Protein AF-X1CDG3-F1 (afdb_monomer)

Radius of gyration: 17.83 Å; Cα contacts (8 Å, |Δi|>4): 96; chains: 1; bounding box: 44×40×47 Å

Foldseek 3Di:
DDDDDDDPVVVVVVLLVVLLVLLLLQLVLQVVVVVCVVVVHDSVVVLVVQCVPPVRHSPSNDHDLADDDDRNLVSLVVVCVVCVVVVHRPPSSVVSNVSRVVSNVVVVVVVCVVVPVDCPPPDDDDDDDD

Sequence (130 aa):
TPFVITNPVTAELIKYACNTFLATKITFINEIANLCDKVGADVHQIAKAMGLDGRISPKFLHPGPGYGGS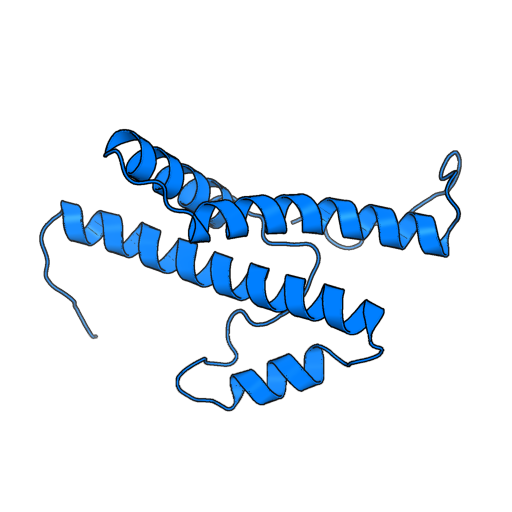CFPKDTEALYHFASTCGYDFKLLKGVISANKRQRELMIDKIKHHLGSNLKGKTIGILGLG

InterPro domains:
  IPR008927 6-phosphogluconate dehydrogenase-like, C-terminal domain superfamily [SSF48179] (9-106)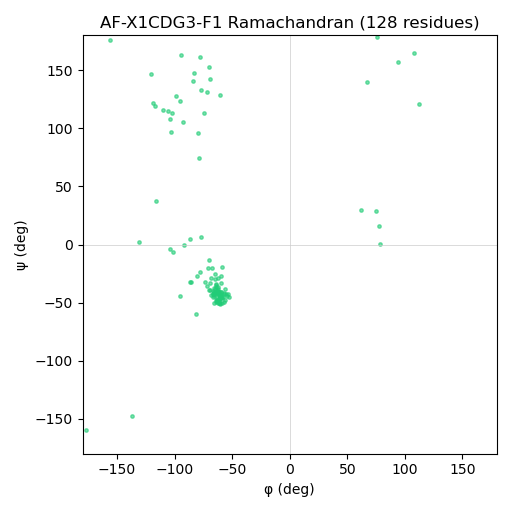
  IPR014026 UDP-glucose/GDP-mannose dehydrogenase, dimerisation [PF00984] (10-101)

Secondary structure (DSSP, 8-state):
-------HHHHHHHHHHHHHHHHHHHHHHHHHHHHHHHHT--HHHHHHHHHTSTTT-STT---SS---TTHHHHHHHHHHHHHHHTT---HHHHHHHHHHHHHHHHHHHHHHHHH-S--TT---------

Solvent-accessible surface area (backbone atoms only — not comparable to full-atom values): 7669 Å² total; per-residue (Å²): 131,94,80,87,89,78,55,71,71,57,55,54,48,51,55,40,52,53,46,39,51,50,48,40,38,33,36,51,37,29,54,48,35,58,50,16,74,74,74,77,52,60,48,66,60,50,33,51,59,52,25,70,38,82,90,67,40,54,72,58,44,67,60,66,62,50,87,63,76,76,59,45,59,50,40,44,51,49,49,51,50,52,36,45,77,73,75,38,84,56,60,69,62,52,49,37,55,53,50,34,57,47,34,47,52,50,52,53,51,53,50,30,70,77,70,40,85,72,60,82,94,63,88,81,88,79,92,80,86,130

Structure (mmCIF, N/CA/C/O backbone):
data_AF-X1CDG3-F1
#
_entry.id   AF-X1CDG3-F1
#
loop_
_atom_site.group_PDB
_atom_site.id
_atom_site.type_symbol
_atom_site.label_atom_id
_atom_site.label_alt_id
_atom_site.label_comp_id
_atom_site.label_asym_id
_atom_site.label_entity_id
_atom_site.label_seq_id
_atom_site.pdbx_PDB_ins_code
_atom_site.Cartn_x
_atom_site.Cartn_y
_atom_site.Cartn_z
_atom_site.occupancy
_atom_site.B_iso_or_equiv
_atom_site.auth_seq_id
_atom_site.auth_comp_id
_atom_site.auth_asym_id
_atom_site.auth_atom_id
_atom_site.pdbx_PDB_model_num
ATOM 1 N N . THR A 1 1 ? 25.515 -15.111 -3.831 1.00 61.00 1 THR A N 1
ATOM 2 C CA . THR A 1 1 ? 24.541 -13.998 -3.830 1.00 61.00 1 THR A CA 1
ATOM 3 C C . THR A 1 1 ? 23.873 -13.956 -5.189 1.00 61.00 1 THR A C 1
ATOM 5 O O . THR A 1 1 ? 24.592 -14.015 -6.179 1.00 61.00 1 THR A O 1
ATOM 8 N N . PRO A 1 2 ? 22.536 -13.961 -5.284 1.00 88.50 2 PRO A N 1
ATOM 9 C CA . PRO A 1 2 ? 21.886 -13.889 -6.587 1.00 88.50 2 PRO A CA 1
ATOM 10 C C . PRO A 1 2 ? 22.052 -12.475 -7.162 1.00 88.50 2 PRO A C 1
ATOM 12 O O . PRO A 1 2 ? 21.807 -11.495 -6.461 1.00 88.50 2 PRO A O 1
ATOM 15 N N . PHE A 1 3 ? 22.474 -12.378 -8.422 1.00 91.94 3 PHE A N 1
ATOM 16 C CA . PHE A 1 3 ? 22.557 -11.125 -9.175 1.00 91.94 3 PHE A CA 1
ATOM 17 C C . PHE A 1 3 ? 21.672 -11.220 -10.417 1.00 91.94 3 PHE A C 1
ATOM 19 O O . PHE A 1 3 ? 21.542 -12.291 -11.007 1.00 91.94 3 PHE A O 1
ATOM 26 N N . VAL A 1 4 ? 21.090 -10.092 -10.820 1.00 95.00 4 VAL A N 1
ATOM 27 C CA . VAL A 1 4 ? 20.348 -9.946 -12.077 1.00 95.00 4 VAL A CA 1
ATOM 28 C C . VAL A 1 4 ? 21.065 -8.886 -12.905 1.00 95.00 4 VAL A C 1
ATOM 30 O O . VAL A 1 4 ? 21.241 -7.763 -12.438 1.00 95.00 4 VAL A O 1
ATOM 33 N N . ILE A 1 5 ? 21.500 -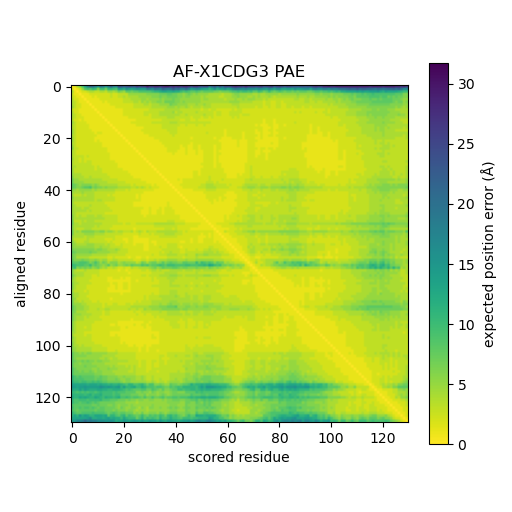9.244 -14.113 1.00 96.50 5 ILE A N 1
ATOM 34 C CA . ILE A 1 5 ? 22.186 -8.336 -15.043 1.00 96.50 5 ILE A CA 1
ATOM 35 C C . ILE A 1 5 ? 21.160 -7.836 -16.060 1.00 96.50 5 ILE A C 1
ATOM 37 O O . ILE A 1 5 ? 20.449 -8.635 -16.665 1.00 96.50 5 ILE A O 1
ATOM 41 N N . THR A 1 6 ? 21.065 -6.519 -16.233 1.00 97.50 6 THR A N 1
ATOM 42 C CA . THR A 1 6 ? 20.126 -5.882 -17.163 1.00 97.50 6 THR A CA 1
ATOM 43 C C . THR A 1 6 ? 20.619 -4.492 -17.583 1.00 97.50 6 THR A C 1
ATOM 45 O O . THR A 1 6 ? 21.653 -4.028 -17.102 1.00 97.50 6 THR A O 1
ATOM 48 N N . ASN A 1 7 ? 19.902 -3.826 -18.490 1.00 98.00 7 ASN A N 1
ATOM 49 C CA . ASN A 1 7 ? 20.212 -2.462 -18.926 1.00 98.00 7 ASN A CA 1
ATOM 50 C C . ASN A 1 7 ? 19.758 -1.400 -17.891 1.00 98.00 7 ASN A C 1
ATOM 52 O O . ASN A 1 7 ? 18.891 -1.692 -17.062 1.00 98.00 7 ASN A O 1
ATOM 56 N N . PRO A 1 8 ? 20.294 -0.161 -17.940 1.00 97.81 8 PRO A N 1
ATOM 57 C CA . PRO A 1 8 ? 19.974 0.884 -16.959 1.00 97.81 8 PRO A CA 1
ATOM 58 C C . PRO A 1 8 ? 18.475 1.173 -16.814 1.00 97.81 8 PRO A C 1
ATOM 60 O O . PRO A 1 8 ? 17.964 1.207 -15.699 1.00 97.81 8 PRO A O 1
ATOM 63 N N . VAL A 1 9 ? 17.750 1.277 -17.932 1.00 96.62 9 VAL A N 1
ATOM 64 C CA . VAL A 1 9 ? 16.306 1.575 -17.937 1.00 96.62 9 VAL A CA 1
ATOM 65 C C . VAL A 1 9 ? 15.515 0.493 -17.196 1.00 96.62 9 VAL A C 1
ATOM 67 O O . VAL A 1 9 ? 14.629 0.777 -16.393 1.00 96.62 9 VAL A O 1
ATOM 70 N N . THR A 1 10 ? 15.862 -0.771 -17.428 1.00 97.69 10 THR A N 1
ATOM 71 C CA . THR A 1 10 ? 15.208 -1.903 -16.765 1.00 97.69 10 THR A CA 1
ATOM 72 C C . THR A 1 10 ? 15.564 -1.946 -15.282 1.00 97.69 10 THR A C 1
ATOM 74 O O . THR A 1 10 ? 14.695 -2.219 -14.457 1.00 97.69 10 THR A O 1
ATOM 77 N N . ALA A 1 11 ? 16.815 -1.647 -14.922 1.00 97.62 11 ALA A N 1
ATOM 78 C CA . ALA A 1 11 ? 17.244 -1.590 -13.527 1.00 97.62 11 ALA A CA 1
ATOM 79 C C . ALA A 1 11 ? 16.475 -0.518 -12.731 1.00 97.62 11 ALA A C 1
ATOM 81 O O . ALA A 1 11 ? 16.022 -0.787 -11.615 1.00 97.62 11 ALA A O 1
ATOM 82 N N . GLU A 1 12 ? 16.264 0.662 -13.318 1.00 95.62 12 GLU A N 1
ATOM 83 C CA . GLU A 1 12 ? 15.461 1.732 -12.716 1.00 95.62 12 GLU A CA 1
ATOM 84 C C . GLU A 1 12 ? 14.001 1.302 -12.528 1.00 95.62 12 GLU A C 1
ATOM 86 O O . GLU A 1 12 ? 13.453 1.419 -11.428 1.00 95.62 12 GLU A O 1
ATOM 91 N N . LEU A 1 13 ? 13.377 0.723 -13.559 1.00 96.75 13 LEU A N 1
ATOM 92 C CA . LEU A 1 13 ? 11.993 0.253 -13.469 1.00 96.75 13 LEU A CA 1
ATOM 93 C C . LEU A 1 13 ? 11.809 -0.885 -12.459 1.00 96.75 13 LEU A C 1
ATOM 95 O O . LEU A 1 13 ? 10.787 -0.908 -11.775 1.00 96.75 13 LEU A O 1
ATOM 99 N N . ILE A 1 14 ? 12.787 -1.783 -12.294 1.00 97.50 14 ILE A N 1
ATOM 100 C CA . ILE A 1 14 ? 12.745 -2.832 -11.259 1.00 97.50 14 ILE A CA 1
ATOM 101 C C . ILE A 1 14 ? 12.577 -2.213 -9.865 1.00 97.50 14 ILE A C 1
ATOM 103 O O . ILE A 1 14 ? 11.780 -2.709 -9.064 1.00 97.50 14 ILE A O 1
ATOM 107 N N . LYS A 1 15 ? 13.273 -1.107 -9.564 1.00 95.62 15 LYS A N 1
ATOM 108 C CA . LYS A 1 15 ? 13.152 -0.428 -8.264 1.00 95.62 15 LYS A CA 1
ATOM 109 C C . LYS A 1 15 ? 11.730 0.080 -8.025 1.00 95.62 15 LYS A C 1
ATOM 111 O O . LYS A 1 15 ? 11.161 -0.184 -6.959 1.00 95.62 15 LYS A O 1
ATOM 116 N N . TYR A 1 16 ? 11.155 0.770 -9.009 1.00 97.00 16 TYR A N 1
ATOM 117 C CA . TYR A 1 16 ? 9.789 1.286 -8.921 1.00 97.00 16 TYR A CA 1
ATOM 118 C C . TYR A 1 16 ? 8.757 0.154 -8.860 1.00 97.00 16 TYR A C 1
ATOM 120 O O . TYR A 1 16 ? 7.868 0.184 -8.009 1.00 97.00 16 TYR A O 1
ATOM 128 N N . ALA A 1 17 ? 8.898 -0.884 -9.686 1.00 97.44 17 ALA A N 1
ATOM 129 C CA . ALA A 1 17 ? 8.001 -2.037 -9.701 1.00 97.44 17 ALA A CA 1
ATOM 130 C C . ALA A 1 17 ? 7.965 -2.753 -8.341 1.00 97.44 17 ALA A C 1
ATOM 132 O O . ALA A 1 17 ? 6.889 -3.014 -7.806 1.00 97.44 17 ALA A O 1
ATOM 133 N N . CYS A 1 18 ? 9.127 -2.992 -7.725 1.00 97.25 18 CYS A N 1
ATOM 134 C CA . CYS A 1 18 ? 9.204 -3.601 -6.397 1.00 97.25 18 CYS A CA 1
ATOM 135 C C . CYS A 1 18 ? 8.498 -2.751 -5.330 1.00 97.25 18 CYS A C 1
ATOM 137 O O . CYS A 1 18 ? 7.647 -3.257 -4.598 1.00 97.25 18 CYS A O 1
ATOM 139 N N . ASN A 1 19 ? 8.812 -1.454 -5.242 1.00 97.12 19 ASN A N 1
ATOM 140 C CA . ASN A 1 19 ? 8.237 -0.584 -4.214 1.00 97.12 19 ASN A CA 1
ATOM 141 C C . ASN A 1 19 ? 6.725 -0.375 -4.402 1.00 97.12 19 ASN A C 1
ATOM 143 O O . ASN A 1 19 ? 5.971 -0.419 -3.428 1.00 97.12 19 ASN A O 1
ATOM 147 N N . THR A 1 20 ? 6.266 -0.208 -5.642 1.00 97.50 20 THR A N 1
ATOM 148 C CA . THR A 1 20 ? 4.834 -0.056 -5.943 1.00 97.50 20 THR A CA 1
ATOM 149 C C . THR A 1 20 ? 4.047 -1.345 -5.717 1.00 97.50 20 THR A C 1
ATOM 151 O O . THR A 1 20 ? 2.914 -1.286 -5.236 1.00 97.50 20 THR A O 1
ATOM 154 N N . PHE A 1 21 ? 4.643 -2.518 -5.947 1.00 98.06 21 PHE A N 1
ATOM 155 C CA . PHE A 1 21 ? 4.017 -3.793 -5.595 1.00 98.06 21 PHE A CA 1
ATOM 156 C C . PHE A 1 21 ? 3.860 -3.958 -4.076 1.00 98.06 21 PHE A C 1
ATOM 158 O O . PHE A 1 21 ? 2.792 -4.347 -3.603 1.00 98.06 21 PHE A O 1
ATOM 165 N N . LEU A 1 22 ? 4.877 -3.598 -3.287 1.00 97.81 22 LEU A N 1
ATOM 166 C CA . LEU A 1 22 ? 4.779 -3.627 -1.822 1.00 97.81 22 LEU A CA 1
ATOM 167 C C . LEU A 1 22 ? 3.715 -2.652 -1.294 1.00 97.81 22 LEU A C 1
ATOM 169 O O . LEU A 1 22 ? 2.924 -3.025 -0.426 1.00 97.81 22 LEU A O 1
ATOM 173 N N . ALA A 1 23 ? 3.646 -1.441 -1.856 1.00 97.94 23 ALA A N 1
ATOM 174 C CA . ALA A 1 23 ? 2.580 -0.483 -1.562 1.00 97.94 23 ALA A CA 1
ATOM 175 C C . ALA A 1 23 ? 1.195 -1.053 -1.915 1.00 97.94 23 ALA A C 1
ATOM 177 O O . ALA A 1 23 ? 0.258 -0.934 -1.128 1.00 97.94 23 ALA A O 1
ATOM 178 N N . THR A 1 24 ? 1.086 -1.755 -3.048 1.00 98.25 24 THR A N 1
ATOM 179 C CA . THR A 1 24 ? -0.146 -2.439 -3.468 1.00 98.25 24 THR A CA 1
ATOM 180 C C . THR A 1 24 ? -0.576 -3.495 -2.452 1.00 98.25 24 THR A C 1
ATOM 182 O O . THR A 1 24 ? -1.750 -3.528 -2.096 1.00 98.25 24 THR A O 1
ATOM 185 N N . LYS A 1 25 ? 0.347 -4.317 -1.927 1.00 97.94 25 LYS A N 1
ATOM 186 C CA . LYS A 1 25 ? 0.024 -5.316 -0.889 1.00 97.94 25 LYS A CA 1
ATOM 187 C C . LYS A 1 25 ? -0.532 -4.676 0.386 1.00 97.94 25 LYS A C 1
ATOM 189 O O . LYS A 1 25 ? -1.544 -5.147 0.903 1.00 97.94 25 LYS A O 1
ATOM 194 N N . ILE A 1 26 ? 0.094 -3.593 0.859 1.00 98.06 26 ILE A N 1
ATOM 195 C CA . ILE A 1 26 ? -0.369 -2.858 2.049 1.00 98.06 26 ILE A CA 1
ATOM 196 C C . ILE A 1 26 ? -1.761 -2.269 1.802 1.00 98.06 26 ILE A C 1
ATOM 198 O O . ILE A 1 26 ? -2.664 -2.436 2.620 1.00 98.06 26 ILE A O 1
ATOM 202 N N . THR A 1 27 ? -1.957 -1.594 0.670 1.00 98.25 27 THR A N 1
ATOM 203 C CA . THR A 1 27 ? -3.258 -1.005 0.340 1.00 98.25 27 THR A CA 1
ATOM 204 C C . THR A 1 27 ? -4.336 -2.070 0.188 1.00 98.25 27 THR A C 1
ATOM 206 O O . THR A 1 27 ? -5.438 -1.889 0.694 1.00 98.25 27 THR A O 1
ATOM 209 N N . PHE A 1 28 ? -4.016 -3.202 -0.439 1.00 98.38 28 PHE A N 1
ATOM 210 C CA . PHE A 1 28 ? -4.953 -4.306 -0.594 1.00 98.38 28 PHE A CA 1
ATOM 211 C C . PHE A 1 28 ? -5.438 -4.824 0.762 1.00 98.38 28 PHE A C 1
ATOM 213 O O . PHE A 1 28 ? -6.643 -4.923 0.982 1.00 98.38 28 PHE A O 1
ATOM 220 N N . ILE A 1 29 ? -4.526 -5.111 1.700 1.00 98.50 29 ILE A N 1
ATOM 221 C CA . ILE A 1 29 ? -4.947 -5.629 3.008 1.00 98.50 29 ILE A CA 1
ATOM 222 C C . ILE A 1 29 ? -5.705 -4.580 3.837 1.00 98.50 29 ILE A C 1
ATOM 224 O O . ILE A 1 29 ? -6.588 -4.945 4.609 1.00 98.50 29 ILE A O 1
ATOM 228 N N . ASN A 1 30 ? -5.429 -3.286 3.644 1.00 98.25 30 ASN A N 1
ATOM 229 C CA . ASN A 1 30 ? -6.205 -2.203 4.257 1.00 98.25 30 ASN A CA 1
ATOM 230 C C . ASN A 1 30 ? -7.646 -2.151 3.734 1.00 98.25 30 ASN A C 1
ATOM 232 O O . ASN A 1 30 ? -8.573 -2.021 4.529 1.00 98.25 30 ASN A O 1
ATOM 236 N N . GLU A 1 31 ? -7.850 -2.311 2.427 1.00 98.31 31 GLU A N 1
ATOM 237 C CA . GLU A 1 31 ? -9.194 -2.379 1.839 1.00 98.31 31 GLU A CA 1
ATOM 238 C C . GLU A 1 31 ? -9.967 -3.603 2.349 1.00 98.31 31 GLU A C 1
ATOM 240 O O . GLU A 1 31 ? -11.142 -3.495 2.705 1.00 98.31 31 GLU A O 1
ATOM 245 N N . ILE A 1 32 ? -9.296 -4.753 2.487 1.00 98.44 32 ILE A N 1
ATOM 246 C CA . ILE A 1 32 ? -9.886 -5.934 3.132 1.00 98.44 32 ILE A CA 1
ATOM 247 C C . ILE A 1 32 ? -10.230 -5.647 4.599 1.00 98.44 32 ILE A C 1
ATOM 249 O O . ILE A 1 32 ? -11.303 -6.048 5.044 1.00 98.44 32 ILE A O 1
ATOM 253 N N . ALA A 1 33 ? -9.386 -4.926 5.346 1.00 98.06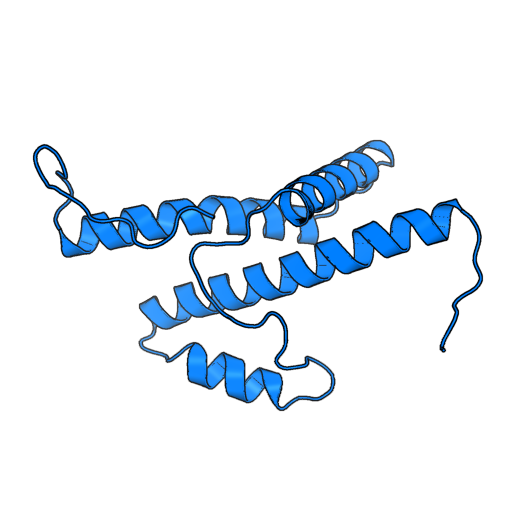 33 ALA A N 1
ATOM 254 C CA . ALA A 1 33 ? -9.683 -4.524 6.724 1.00 98.06 33 ALA A CA 1
ATOM 255 C C . ALA A 1 33 ? -10.942 -3.652 6.807 1.00 98.06 33 ALA A C 1
ATOM 257 O O . ALA A 1 33 ? -11.814 -3.889 7.640 1.00 98.06 33 ALA A O 1
ATOM 258 N N . ASN A 1 34 ? -11.072 -2.685 5.898 1.00 96.94 34 ASN A N 1
ATOM 259 C CA . ASN A 1 34 ? -12.246 -1.821 5.823 1.00 96.94 34 ASN A CA 1
ATOM 260 C C . ASN A 1 34 ? -13.518 -2.624 5.523 1.00 96.94 34 ASN A C 1
ATOM 262 O O . ASN A 1 34 ? -14.573 -2.334 6.086 1.00 96.94 34 ASN A O 1
ATOM 266 N N . LEU A 1 35 ? -13.431 -3.641 4.659 1.00 97.56 35 LEU A N 1
ATOM 267 C CA . LEU A 1 35 ? -14.541 -4.557 4.398 1.00 97.56 35 LEU A CA 1
ATOM 268 C C . LEU A 1 35 ? -14.866 -5.409 5.632 1.00 97.56 35 LEU A C 1
ATOM 270 O O . LEU A 1 35 ? -16.039 -5.558 5.972 1.00 97.56 35 LEU A O 1
ATOM 274 N N . CYS A 1 36 ? -13.845 -5.921 6.323 1.00 97.81 36 CYS A N 1
ATOM 275 C CA . CYS A 1 36 ? -13.994 -6.700 7.552 1.00 97.81 36 CYS A CA 1
ATOM 276 C C . CYS A 1 36 ? -14.791 -5.939 8.618 1.00 97.81 36 CYS A C 1
ATOM 278 O O . CYS A 1 36 ? -15.725 -6.508 9.183 1.00 97.81 36 CYS A O 1
ATOM 280 N N . ASP A 1 37 ? -14.517 -4.642 8.795 1.00 94.44 37 ASP A N 1
ATOM 281 C CA . ASP A 1 37 ? -15.268 -3.768 9.710 1.00 94.44 37 ASP A CA 1
ATOM 282 C C . ASP A 1 37 ? -16.768 -3.678 9.368 1.00 94.44 37 ASP A C 1
ATOM 284 O O . ASP A 1 37 ? -17.590 -3.406 10.241 1.00 94.44 37 ASP A O 1
ATOM 288 N N . LYS A 1 38 ? -17.148 -3.871 8.097 1.00 95.19 38 LYS A N 1
ATOM 289 C CA . LYS A 1 38 ? -18.549 -3.813 7.647 1.00 95.19 38 LYS A CA 1
ATOM 290 C C . LYS A 1 38 ? -19.278 -5.140 7.780 1.0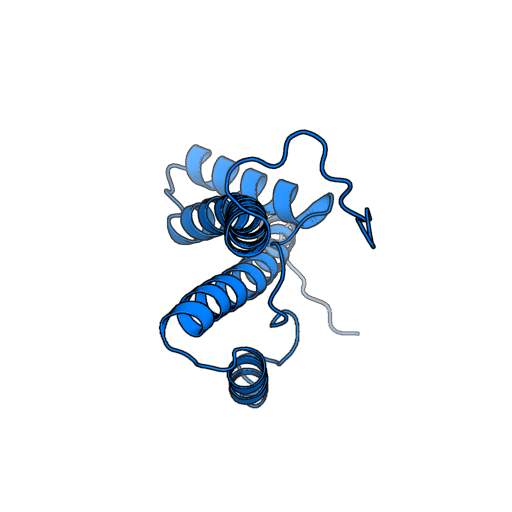0 95.19 38 LYS A C 1
ATOM 292 O O . LYS A 1 38 ? -20.486 -5.137 7.995 1.00 95.19 38 LYS A O 1
ATOM 297 N N . VAL A 1 39 ? -18.564 -6.252 7.618 1.00 97.75 39 VAL A N 1
ATOM 298 C CA . VAL A 1 39 ? -19.161 -7.597 7.579 1.00 97.75 39 VAL A CA 1
ATOM 299 C C . VAL A 1 39 ? -18.946 -8.395 8.867 1.00 97.75 39 VAL A C 1
ATOM 301 O O . VAL A 1 39 ? -19.462 -9.501 8.981 1.00 97.75 39 VAL A O 1
ATOM 304 N N . GLY A 1 40 ? -18.195 -7.855 9.832 1.00 96.19 40 GLY A N 1
ATOM 305 C CA . GLY A 1 40 ? -17.885 -8.530 11.095 1.00 96.19 40 GLY A CA 1
ATOM 306 C C . GLY A 1 40 ? -16.834 -9.636 10.960 1.00 96.19 40 GLY A C 1
ATOM 307 O O . GLY A 1 40 ? -16.871 -10.606 11.713 1.00 96.19 40 GLY A O 1
ATOM 308 N N . ALA A 1 41 ? -15.919 -9.518 9.993 1.00 98.25 41 ALA A N 1
ATOM 309 C CA . ALA A 1 41 ? -14.820 -10.466 9.802 1.00 98.25 41 ALA A CA 1
ATOM 310 C C . ALA A 1 41 ? -13.531 -10.006 10.510 1.00 98.25 41 ALA A C 1
ATOM 312 O O . ALA A 1 41 ? -13.379 -8.836 10.854 1.00 98.25 41 ALA A O 1
ATOM 313 N N . ASP A 1 42 ? -12.581 -10.927 10.701 1.00 97.88 42 ASP A N 1
ATOM 314 C CA . ASP A 1 42 ? -11.267 -10.646 11.291 1.00 97.88 42 ASP A CA 1
ATOM 315 C C . ASP A 1 42 ? -10.180 -10.604 10.204 1.00 97.88 42 ASP A C 1
ATOM 317 O O . ASP A 1 42 ? -9.761 -11.631 9.657 1.00 97.88 42 ASP A O 1
ATOM 321 N N . VAL A 1 43 ? -9.685 -9.399 9.910 1.00 98.12 43 VAL A N 1
ATOM 322 C CA . VAL A 1 43 ? -8.634 -9.188 8.907 1.00 98.12 43 VAL A CA 1
ATOM 323 C C . VAL A 1 43 ? -7.323 -9.892 9.263 1.00 98.12 43 VAL A C 1
ATOM 325 O O . VAL A 1 43 ? -6.590 -10.289 8.358 1.00 98.12 43 VAL A O 1
ATOM 328 N N . HIS A 1 44 ? -7.011 -10.104 10.544 1.00 98.06 44 HIS A N 1
ATOM 329 C CA . HIS A 1 44 ? -5.782 -10.791 10.944 1.00 98.06 44 HIS A CA 1
ATOM 330 C C . HIS A 1 44 ? -5.847 -12.285 10.625 1.00 98.06 44 HIS A C 1
ATOM 332 O O . HIS A 1 44 ? -4.845 -12.866 10.197 1.00 98.06 44 HIS A O 1
ATOM 338 N N . GLN A 1 45 ? -7.025 -12.902 10.753 1.00 98.31 45 GLN A N 1
ATOM 339 C CA . GLN A 1 45 ? -7.242 -14.282 10.310 1.00 98.31 45 GLN A CA 1
ATOM 340 C C . GLN A 1 45 ? -7.137 -14.399 8.788 1.00 98.31 45 GLN A C 1
ATOM 342 O O . GLN A 1 45 ? -6.467 -15.309 8.297 1.00 98.31 45 GLN A O 1
ATOM 347 N N . ILE A 1 46 ? -7.713 -13.447 8.045 1.00 98.31 46 ILE A N 1
ATOM 348 C CA . ILE A 1 46 ? -7.615 -13.410 6.578 1.00 98.31 46 ILE A CA 1
ATOM 349 C C . ILE A 1 46 ? -6.162 -13.209 6.132 1.00 98.31 46 ILE A C 1
ATOM 351 O O . ILE A 1 46 ? -5.663 -13.982 5.317 1.00 98.31 46 ILE A O 1
ATOM 355 N N . ALA A 1 47 ? -5.452 -12.228 6.696 1.00 98.19 47 ALA A N 1
ATOM 356 C CA . ALA A 1 47 ? -4.045 -11.965 6.397 1.00 98.19 47 ALA A CA 1
ATOM 357 C C . ALA A 1 47 ? -3.168 -13.194 6.671 1.00 98.19 47 ALA A C 1
ATOM 359 O O . ALA A 1 47 ? -2.316 -13.544 5.852 1.00 98.19 47 ALA A O 1
ATOM 360 N N . LYS A 1 48 ? -3.408 -13.883 7.797 1.00 98.00 48 LYS A N 1
ATOM 361 C CA . LYS A 1 48 ? -2.728 -15.137 8.139 1.00 98.00 48 LYS A CA 1
ATOM 362 C C . LYS A 1 48 ? -3.019 -16.220 7.102 1.00 98.00 48 LYS A C 1
ATOM 364 O O . LYS A 1 48 ? -2.073 -16.815 6.600 1.00 98.00 48 LYS A O 1
ATOM 369 N N . ALA A 1 49 ? -4.287 -16.450 6.758 1.00 98.12 49 ALA A N 1
ATOM 370 C CA . ALA A 1 49 ? -4.686 -17.461 5.778 1.00 98.12 49 ALA A CA 1
ATOM 371 C C . ALA A 1 49 ? -4.088 -17.187 4.388 1.00 98.12 49 ALA A C 1
ATOM 373 O O . ALA A 1 49 ? -3.493 -18.080 3.791 1.00 98.12 49 ALA A O 1
ATOM 374 N N . MET A 1 50 ? -4.158 -15.940 3.911 1.00 97.94 50 MET A N 1
ATOM 375 C CA . MET A 1 50 ? -3.515 -15.516 2.662 1.00 97.94 50 MET A CA 1
ATOM 376 C C . MET A 1 50 ? -1.997 -15.715 2.703 1.00 97.94 50 MET A C 1
ATOM 378 O O . MET A 1 50 ? -1.397 -16.147 1.724 1.00 97.94 50 MET A O 1
ATOM 382 N N . GLY A 1 51 ? -1.366 -15.409 3.838 1.00 97.25 51 GLY A N 1
ATOM 383 C CA . GLY A 1 51 ? 0.076 -15.532 4.019 1.00 97.25 51 GLY A CA 1
ATOM 384 C C . GLY A 1 51 ? 0.597 -16.972 4.021 1.00 97.25 51 GLY A C 1
ATOM 385 O O . GLY A 1 51 ? 1.785 -17.166 3.774 1.00 97.25 51 GLY A O 1
ATOM 386 N N . LEU A 1 52 ? -0.258 -17.972 4.269 1.00 97.69 52 LEU A N 1
ATOM 387 C CA . LEU A 1 52 ? 0.110 -19.390 4.150 1.00 97.69 52 LEU A CA 1
ATOM 388 C C . LEU A 1 52 ? 0.297 -19.821 2.688 1.00 97.69 52 LEU A C 1
ATOM 390 O O . LEU A 1 52 ? 0.983 -20.809 2.428 1.00 97.69 52 LEU A O 1
ATOM 394 N N . ASP A 1 53 ? -0.264 -19.076 1.732 1.00 97.62 53 ASP A N 1
ATOM 395 C CA . ASP A 1 53 ? 0.004 -19.290 0.314 1.00 97.62 53 ASP A CA 1
ATOM 396 C C . ASP A 1 53 ? 1.407 -18.769 -0.039 1.00 97.62 53 ASP A C 1
ATOM 398 O O . ASP A 1 53 ? 1.685 -17.562 -0.025 1.00 97.62 53 ASP A O 1
ATOM 402 N N . GLY A 1 54 ? 2.303 -19.694 -0.397 1.00 95.94 54 GLY A N 1
ATOM 403 C CA . GLY A 1 54 ? 3.689 -19.390 -0.763 1.00 95.94 54 GLY A CA 1
ATOM 404 C C . GLY A 1 54 ? 3.839 -18.439 -1.957 1.00 95.94 54 GLY A C 1
ATOM 405 O O . GLY A 1 54 ? 4.883 -17.802 -2.092 1.00 95.94 54 GLY A O 1
ATOM 406 N N . ARG A 1 55 ? 2.801 -18.283 -2.790 1.00 96.56 55 ARG A N 1
ATOM 407 C CA . ARG A 1 55 ? 2.778 -17.328 -3.912 1.00 96.56 55 ARG A CA 1
ATOM 408 C C . ARG A 1 55 ? 2.508 -15.895 -3.452 1.00 96.56 55 ARG A C 1
ATOM 410 O O . ARG A 1 55 ? 2.879 -14.955 -4.149 1.00 96.56 55 ARG A O 1
ATOM 417 N N . ILE A 1 56 ? 1.865 -15.718 -2.294 1.00 96.25 56 ILE A N 1
ATOM 418 C CA . ILE A 1 56 ? 1.503 -14.405 -1.744 1.00 96.25 56 ILE A CA 1
ATOM 419 C C . ILE A 1 56 ? 2.568 -13.920 -0.758 1.00 96.25 56 ILE A C 1
ATOM 421 O O . ILE A 1 56 ? 2.985 -12.760 -0.839 1.00 96.25 56 ILE A O 1
ATOM 425 N N . SER A 1 57 ? 3.041 -14.800 0.134 1.00 94.69 57 SER A N 1
ATOM 426 C CA . SER A 1 57 ? 3.904 -14.484 1.285 1.00 94.69 57 SER A CA 1
ATOM 427 C C . SER A 1 57 ? 3.216 -13.633 2.371 1.00 94.69 57 SER A C 1
ATOM 429 O O . SER A 1 57 ? 2.552 -12.640 2.051 1.00 94.69 57 SER A O 1
ATOM 431 N N . PRO A 1 58 ? 3.450 -13.921 3.670 1.00 95.19 58 PRO A N 1
ATOM 432 C CA . PRO A 1 58 ? 2.855 -13.164 4.778 1.00 95.19 58 PRO A CA 1
ATOM 433 C C . PRO A 1 58 ? 3.429 -11.744 4.928 1.00 95.19 58 PRO A C 1
ATOM 435 O O . PRO A 1 58 ? 2.880 -10.909 5.643 1.00 95.19 58 PRO A O 1
ATOM 438 N N . LYS A 1 59 ? 4.554 -11.436 4.270 1.00 96.69 59 LYS A N 1
ATOM 439 C CA . LYS A 1 59 ?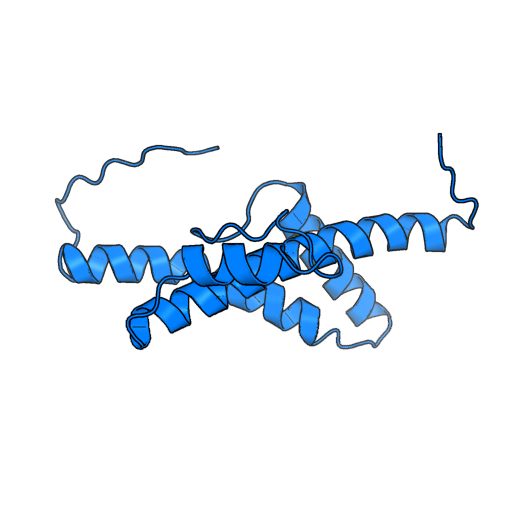 5.200 -10.120 4.369 1.00 96.69 59 LYS A CA 1
ATOM 440 C C . LYS A 1 59 ? 4.344 -9.046 3.695 1.00 96.69 59 LYS A C 1
ATOM 442 O O . LYS A 1 59 ? 3.814 -9.285 2.614 1.00 96.69 59 LYS A O 1
ATOM 447 N N . PHE A 1 60 ? 4.291 -7.846 4.277 1.00 96.62 60 PHE A N 1
ATOM 448 C CA . PHE A 1 60 ? 3.508 -6.709 3.760 1.00 96.62 60 PHE A CA 1
ATOM 449 C C . PHE A 1 60 ? 1.984 -6.963 3.700 1.00 96.62 60 PHE A C 1
ATOM 451 O O . PHE A 1 6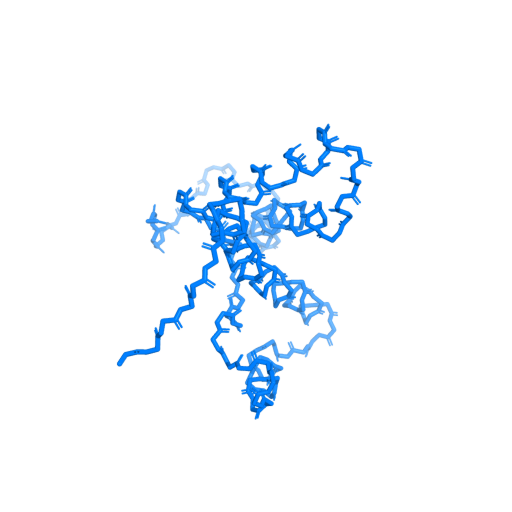0 ? 1.300 -6.381 2.867 1.00 96.62 60 PHE A O 1
ATOM 458 N N . LEU A 1 61 ? 1.455 -7.808 4.596 1.00 97.31 61 LEU A N 1
ATOM 459 C CA . LEU A 1 61 ? 0.015 -8.054 4.788 1.00 97.31 61 LEU A CA 1
ATOM 460 C C . LEU A 1 61 ? -0.465 -7.628 6.189 1.00 97.31 61 LEU A C 1
ATOM 462 O O . LEU A 1 61 ? -1.297 -8.291 6.799 1.00 97.31 61 LEU A O 1
ATOM 466 N N . HIS A 1 62 ? 0.073 -6.530 6.721 1.00 95.38 62 HIS A N 1
ATOM 467 C CA . HIS A 1 62 ? -0.354 -5.982 8.011 1.00 95.38 62 HIS A CA 1
ATOM 468 C C . HIS A 1 62 ? -1.261 -4.769 7.772 1.00 95.38 62 HIS A C 1
ATOM 470 O O . HIS A 1 62 ? -0.770 -3.768 7.240 1.00 95.38 62 HIS A O 1
ATOM 476 N N . PRO A 1 63 ? -2.559 -4.842 8.115 1.00 95.25 63 PRO A N 1
ATOM 477 C CA . PRO A 1 63 ? -3.462 -3.709 7.967 1.00 95.25 63 PRO A CA 1
ATOM 478 C C . PRO A 1 63 ? -3.141 -2.603 8.983 1.00 95.25 63 PRO A C 1
ATOM 480 O O . PRO A 1 63 ? -2.613 -2.867 10.064 1.00 95.25 63 PRO A O 1
ATOM 483 N N . GLY A 1 64 ? -3.467 -1.358 8.641 1.00 93.75 64 GLY A N 1
ATOM 484 C CA . GLY A 1 64 ? -3.169 -0.181 9.451 1.00 93.75 64 GLY A CA 1
ATOM 485 C C . GLY A 1 64 ? -3.712 1.131 8.859 1.00 93.75 64 GLY A C 1
ATOM 486 O O . GLY A 1 64 ? -4.622 1.115 8.026 1.00 93.75 64 GLY A O 1
ATOM 487 N N . PRO A 1 65 ? -3.159 2.290 9.266 1.00 92.94 65 PRO A N 1
ATOM 488 C CA . PRO A 1 65 ? -3.644 3.616 8.861 1.00 92.94 65 PRO A CA 1
ATOM 489 C C . PRO A 1 65 ? -3.238 4.031 7.431 1.00 92.94 65 PRO A C 1
ATOM 491 O O . PRO A 1 65 ? -3.477 5.168 7.027 1.00 92.94 65 PRO A O 1
ATOM 494 N N . GLY A 1 66 ? -2.624 3.126 6.665 1.00 93.94 66 GLY A N 1
ATOM 495 C CA . GLY A 1 66 ? -2.012 3.400 5.365 1.00 93.94 66 GLY A CA 1
ATOM 496 C C . GLY A 1 66 ? -0.483 3.376 5.423 1.00 93.94 66 GLY A C 1
ATOM 497 O O . GLY A 1 66 ? 0.116 3.396 6.497 1.00 93.94 66 GLY A O 1
ATOM 498 N N . TYR A 1 67 ? 0.159 3.309 4.258 1.00 95.31 67 TYR A N 1
ATOM 499 C CA . TYR A 1 67 ? 1.609 3.429 4.141 1.00 95.31 67 TYR A CA 1
ATOM 500 C C . TYR A 1 67 ? 2.055 4.899 4.103 1.00 95.31 67 TYR A C 1
ATOM 502 O O . TYR A 1 67 ? 1.371 5.770 3.552 1.00 95.31 67 TYR A O 1
ATOM 510 N N . GLY A 1 68 ? 3.242 5.157 4.655 1.00 91.38 68 GLY A N 1
ATOM 511 C CA . GLY A 1 68 ? 3.903 6.462 4.694 1.00 91.38 68 GLY A CA 1
ATOM 512 C C . GLY A 1 68 ? 5.400 6.361 4.385 1.00 91.38 68 GLY A C 1
ATOM 513 O O . GLY A 1 68 ? 5.824 5.504 3.607 1.00 91.38 68 GLY A O 1
ATOM 514 N N . GLY A 1 69 ? 6.197 7.239 4.998 1.00 89.88 69 GLY A N 1
ATOM 515 C CA . GLY A 1 69 ? 7.640 7.332 4.767 1.00 89.88 69 GLY A CA 1
ATOM 516 C C . GLY A 1 69 ? 8.008 8.015 3.445 1.00 89.88 69 GLY A C 1
ATOM 517 O O . GLY A 1 69 ? 7.150 8.425 2.667 1.00 89.88 69 GLY A O 1
ATOM 518 N N . SER A 1 70 ? 9.308 8.151 3.185 1.00 85.75 70 SER A N 1
ATOM 519 C CA . SER A 1 70 ? 9.819 8.847 1.994 1.00 85.75 70 SER A CA 1
ATOM 520 C C . SER A 1 70 ? 9.795 7.992 0.725 1.00 85.75 70 SER A C 1
ATOM 522 O O . SER A 1 70 ? 9.705 8.533 -0.372 1.00 85.75 70 SER A O 1
ATOM 524 N N . CYS A 1 71 ? 9.876 6.665 0.855 1.00 90.44 71 CYS A N 1
ATOM 525 C CA . CYS A 1 71 ? 10.047 5.768 -0.287 1.00 90.44 71 CYS A CA 1
ATOM 526 C C . CYS A 1 71 ? 8.732 5.469 -1.016 1.00 90.44 71 CYS A C 1
ATOM 528 O O . CYS A 1 71 ? 8.618 5.775 -2.196 1.00 90.44 71 CYS A O 1
ATOM 530 N N . PHE A 1 72 ? 7.729 4.883 -0.348 1.00 94.50 72 PHE A N 1
ATOM 531 C CA . PHE A 1 72 ? 6.528 4.414 -1.052 1.00 94.50 72 PHE A CA 1
ATOM 532 C C . PHE A 1 72 ? 5.700 5.539 -1.674 1.00 94.50 72 PHE A C 1
ATOM 534 O O . PHE A 1 72 ? 5.447 5.437 -2.870 1.00 94.50 72 PHE A O 1
ATOM 541 N N . PRO A 1 73 ? 5.328 6.623 -0.960 1.00 94.50 73 PRO A N 1
ATOM 542 C CA . PRO A 1 73 ? 4.564 7.710 -1.569 1.00 94.50 73 PRO A CA 1
ATOM 543 C C . PRO A 1 73 ? 5.285 8.326 -2.771 1.00 94.50 73 PRO A C 1
ATOM 545 O O . PRO A 1 73 ? 4.673 8.494 -3.823 1.00 94.50 73 PRO A O 1
ATOM 548 N N . LYS A 1 74 ? 6.594 8.589 -2.641 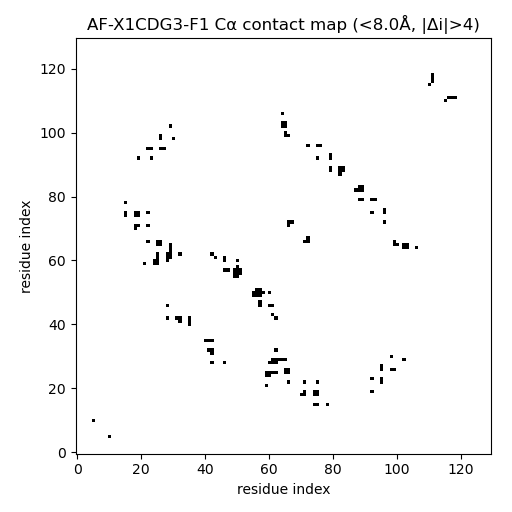1.00 95.31 74 LYS A N 1
ATOM 549 C CA . LYS A 1 74 ? 7.408 9.159 -3.719 1.00 95.31 74 LYS A CA 1
ATOM 550 C C . LYS A 1 74 ? 7.456 8.235 -4.931 1.00 95.31 74 LYS A C 1
ATOM 552 O O . LYS A 1 74 ? 7.188 8.682 -6.038 1.00 95.31 74 LYS A O 1
ATOM 557 N N . ASP A 1 75 ? 7.768 6.959 -4.726 1.00 96.62 75 ASP A N 1
ATOM 558 C CA . ASP A 1 75 ? 7.978 6.024 -5.830 1.00 96.62 75 ASP A CA 1
ATOM 559 C C . ASP A 1 75 ? 6.657 5.628 -6.511 1.00 96.62 75 ASP A C 1
ATOM 561 O O . ASP A 1 75 ? 6.640 5.439 -7.727 1.00 96.62 75 ASP A O 1
ATOM 565 N N . THR A 1 76 ? 5.536 5.552 -5.775 1.00 97.19 76 THR A N 1
ATOM 566 C CA . THR A 1 76 ? 4.212 5.317 -6.383 1.00 97.19 76 THR A CA 1
ATOM 567 C C . THR A 1 76 ? 3.764 6.490 -7.246 1.00 97.19 76 THR A C 1
ATOM 569 O O . THR A 1 76 ? 3.314 6.274 -8.368 1.00 97.19 76 THR A O 1
ATOM 572 N N . GLU A 1 77 ? 3.919 7.725 -6.757 1.00 96.69 77 GLU A N 1
ATOM 573 C CA . GLU A 1 77 ? 3.539 8.917 -7.524 1.00 96.69 77 GLU A CA 1
ATOM 574 C C . GLU A 1 77 ? 4.478 9.092 -8.728 1.00 96.69 77 GLU A C 1
ATOM 576 O O . GLU A 1 77 ? 4.011 9.293 -9.847 1.00 96.69 77 GLU A O 1
ATOM 581 N N . ALA A 1 78 ? 5.793 8.919 -8.545 1.00 96.75 78 ALA A N 1
ATOM 582 C CA . ALA A 1 78 ? 6.772 9.013 -9.628 1.00 96.75 78 ALA A CA 1
ATOM 583 C C . ALA A 1 78 ? 6.507 7.998 -10.751 1.00 96.75 78 ALA A C 1
ATOM 585 O O . ALA A 1 78 ? 6.505 8.380 -11.921 1.00 96.75 78 ALA A O 1
ATOM 586 N N . LEU A 1 79 ? 6.227 6.730 -10.418 1.00 97.56 79 LEU A N 1
ATOM 587 C CA . LEU A 1 79 ? 5.915 5.717 -11.430 1.00 97.56 79 LEU A CA 1
ATOM 588 C C . LEU A 1 79 ? 4.600 6.024 -12.160 1.00 97.56 79 LEU A C 1
ATOM 590 O O . LEU A 1 79 ? 4.532 5.864 -13.378 1.00 97.56 79 LEU A O 1
ATOM 594 N N . TYR A 1 80 ? 3.567 6.483 -11.446 1.00 97.88 80 TYR A N 1
ATOM 595 C CA . TYR A 1 80 ? 2.293 6.866 -12.063 1.00 97.88 80 TYR A CA 1
ATOM 596 C C . TYR A 1 80 ? 2.449 8.071 -13.005 1.00 97.88 80 TYR A C 1
ATOM 598 O O . TYR A 1 80 ? 1.923 8.063 -14.122 1.00 97.88 80 TYR A O 1
ATOM 606 N N . HIS A 1 81 ? 3.213 9.085 -12.591 1.00 97.31 81 HIS A N 1
ATOM 607 C CA . HIS A 1 81 ? 3.534 10.236 -13.432 1.00 97.31 81 HIS A CA 1
ATOM 608 C C . HIS A 1 81 ? 4.336 9.829 -14.668 1.00 97.31 81 HIS A C 1
ATOM 610 O O . HIS A 1 81 ? 3.948 10.193 -15.776 1.00 97.31 81 HIS A O 1
ATOM 616 N N . PHE A 1 82 ? 5.393 9.029 -14.504 1.00 96.75 82 PHE A N 1
ATOM 617 C CA . PHE A 1 82 ? 6.189 8.525 -15.623 1.00 96.75 82 PHE A CA 1
ATOM 618 C C . PHE A 1 82 ? 5.325 7.744 -16.624 1.00 96.75 82 PHE A C 1
ATOM 620 O O . PHE A 1 82 ? 5.312 8.071 -17.810 1.00 96.75 82 PHE A O 1
ATOM 627 N N . ALA A 1 83 ? 4.514 6.798 -16.142 1.00 97.12 83 ALA A N 1
ATOM 628 C CA . ALA A 1 83 ? 3.559 6.063 -16.970 1.00 97.12 83 ALA A CA 1
ATOM 629 C C . ALA A 1 83 ? 2.639 7.002 -17.770 1.00 97.12 83 ALA A C 1
ATOM 631 O O . ALA A 1 83 ? 2.485 6.837 -18.981 1.00 97.12 83 ALA A O 1
ATOM 632 N N . SER A 1 84 ? 2.107 8.039 -17.115 1.00 96.31 84 SER A N 1
ATOM 633 C CA . SER A 1 84 ? 1.246 9.039 -17.755 1.00 96.31 84 SER A CA 1
ATOM 634 C C . SER A 1 84 ? 1.981 9.826 -18.847 1.00 96.31 84 SER A C 1
ATOM 636 O O . SER A 1 84 ? 1.415 10.044 -19.916 1.00 96.31 84 SER A O 1
ATOM 638 N N . THR A 1 85 ? 3.248 10.211 -18.630 1.00 97.31 85 THR A N 1
ATOM 639 C CA . THR A 1 85 ? 4.064 10.896 -19.657 1.00 97.31 85 THR A CA 1
ATOM 640 C C . THR A 1 85 ? 4.354 10.021 -20.877 1.00 97.31 85 THR A C 1
ATOM 642 O O . THR A 1 85 ? 4.530 10.541 -21.975 1.00 97.31 85 THR A O 1
ATOM 645 N N . CYS A 1 86 ? 4.334 8.697 -20.711 1.00 96.69 86 CYS A N 1
ATOM 646 C CA . CYS A 1 86 ? 4.440 7.728 -21.801 1.00 96.69 86 CYS A CA 1
ATOM 647 C C . CYS A 1 86 ? 3.085 7.385 -22.452 1.00 96.69 86 CYS A C 1
ATOM 649 O O . CYS A 1 86 ? 3.028 6.489 -23.290 1.00 96.69 86 CYS A O 1
ATOM 651 N N . GLY A 1 87 ? 1.990 8.048 -22.062 1.00 97.50 87 GLY A N 1
ATOM 652 C CA . GLY A 1 87 ? 0.648 7.773 -22.583 1.00 97.50 87 GLY A CA 1
ATOM 653 C C . GLY A 1 87 ? -0.022 6.520 -22.003 1.00 97.50 87 GLY A C 1
ATOM 654 O O . GLY A 1 87 ? -1.000 6.041 -22.573 1.00 97.50 87 GLY A O 1
ATOM 655 N N . TYR A 1 88 ? 0.473 5.982 -20.882 1.00 98.00 88 TYR A N 1
ATOM 656 C CA . TYR A 1 88 ? -0.102 4.814 -20.208 1.00 98.00 88 TYR A CA 1
ATOM 657 C C . TYR A 1 88 ? -0.851 5.207 -18.925 1.00 98.00 88 TYR A C 1
ATOM 659 O O . TYR A 1 88 ? -0.255 5.640 -17.939 1.00 98.00 88 TYR A O 1
ATOM 667 N N . ASP A 1 89 ? -2.172 5.003 -18.909 1.00 97.19 89 ASP A N 1
ATOM 668 C CA . ASP A 1 89 ? -2.995 5.179 -17.706 1.00 97.19 89 ASP A CA 1
ATOM 669 C C . ASP A 1 89 ? -2.882 3.953 -16.789 1.00 97.19 89 ASP A C 1
ATOM 671 O O . ASP A 1 89 ? -3.578 2.944 -16.953 1.00 97.1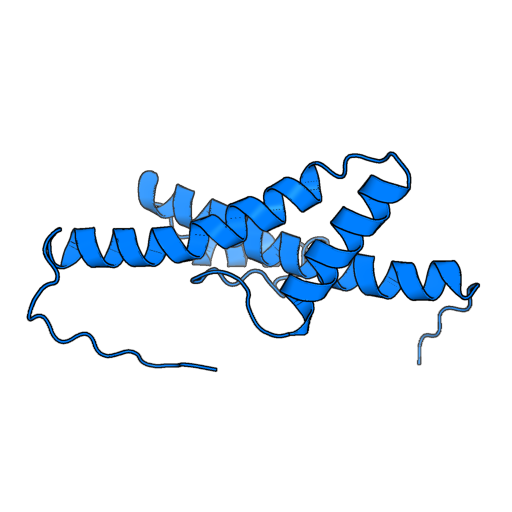9 89 ASP A O 1
ATOM 675 N N . PHE A 1 90 ? -1.994 4.030 -15.796 1.00 97.69 90 PHE A N 1
ATOM 676 C CA . PHE A 1 90 ? -1.769 2.941 -14.849 1.00 97.69 90 PHE A CA 1
ATOM 677 C C . PHE A 1 90 ? -2.865 2.882 -13.766 1.00 97.69 90 PHE A C 1
ATOM 679 O O . PHE A 1 90 ? -2.644 3.195 -12.593 1.00 97.69 90 PHE A O 1
ATOM 686 N N . LYS A 1 91 ? -4.055 2.410 -14.155 1.00 98.12 91 LYS A N 1
ATOM 687 C CA . LYS A 1 91 ? -5.271 2.370 -13.318 1.00 98.12 91 LYS A CA 1
ATOM 688 C C . LYS A 1 91 ? -5.096 1.684 -11.964 1.00 98.12 91 LYS A C 1
ATOM 690 O O . LYS A 1 91 ? -5.594 2.191 -10.962 1.00 98.12 91 LYS A O 1
ATOM 695 N N . LEU A 1 92 ? -4.386 0.552 -11.917 1.00 97.94 92 LEU A N 1
ATOM 696 C CA . LEU A 1 92 ? -4.130 -0.159 -10.659 1.00 97.94 92 LEU A CA 1
ATOM 697 C C . LEU A 1 92 ? -3.360 0.731 -9.676 1.00 97.94 92 LEU A C 1
ATOM 699 O O . LEU A 1 92 ? -3.788 0.907 -8.540 1.00 97.94 92 LEU A O 1
ATOM 703 N N . LEU A 1 93 ? -2.257 1.331 -10.128 1.00 97.94 93 LEU A N 1
ATOM 704 C CA . LEU A 1 93 ? -1.420 2.183 -9.288 1.00 97.94 93 LEU A CA 1
ATOM 705 C C . LEU A 1 93 ? -2.162 3.449 -8.846 1.00 97.94 93 LEU A C 1
ATOM 707 O O . LEU A 1 93 ? -2.070 3.844 -7.684 1.00 97.94 93 LEU A O 1
ATOM 711 N N . LYS A 1 94 ? -2.970 4.030 -9.738 1.00 98.25 94 LYS A N 1
ATOM 712 C CA . LYS A 1 94 ? -3.882 5.130 -9.405 1.00 98.25 94 LYS A CA 1
ATOM 713 C C . LYS A 1 94 ? -4.829 4.751 -8.265 1.00 98.25 94 LYS A C 1
ATOM 715 O O . LYS A 1 94 ? -4.946 5.494 -7.295 1.00 98.25 94 LYS A O 1
ATOM 720 N N . GLY A 1 95 ? -5.455 3.575 -8.353 1.00 98.50 95 GLY A N 1
ATOM 721 C CA . GLY A 1 95 ? -6.318 3.035 -7.302 1.00 98.50 95 GLY A CA 1
ATOM 722 C C . GLY A 1 95 ? -5.579 2.849 -5.977 1.00 98.50 95 GLY A C 1
ATOM 723 O O . GLY A 1 95 ? -6.080 3.267 -4.936 1.00 98.50 95 GLY A O 1
ATOM 724 N N . VAL A 1 96 ? -4.354 2.316 -6.016 1.00 98.38 96 VAL A N 1
ATOM 725 C CA . VAL A 1 96 ? -3.504 2.130 -4.828 1.00 98.38 96 VAL A CA 1
ATOM 726 C C . VAL A 1 96 ? -3.210 3.458 -4.126 1.00 98.38 96 VAL A C 1
ATOM 728 O O . VAL A 1 96 ? -3.355 3.553 -2.905 1.00 98.38 96 VAL A O 1
ATOM 731 N N . ILE A 1 97 ? -2.842 4.491 -4.889 1.00 98.12 97 ILE A N 1
ATOM 732 C CA . ILE A 1 97 ? -2.553 5.836 -4.369 1.00 98.12 97 ILE A CA 1
ATOM 733 C C . ILE A 1 97 ? -3.811 6.456 -3.748 1.00 98.12 97 ILE A C 1
ATOM 735 O O . ILE A 1 97 ? -3.762 6.973 -2.627 1.00 98.12 97 ILE A O 1
ATOM 739 N N . SER A 1 98 ? -4.943 6.398 -4.454 1.00 98.06 98 SER A N 1
ATOM 740 C CA . SER A 1 98 ? -6.218 6.950 -3.985 1.00 98.06 98 SER A CA 1
ATOM 741 C C . SER A 1 98 ? -6.727 6.249 -2.724 1.00 98.06 98 SER A C 1
ATOM 743 O O . SER A 1 98 ? -7.093 6.924 -1.761 1.00 98.06 98 SER A O 1
ATOM 745 N N . ALA A 1 99 ? -6.694 4.916 -2.684 1.00 98.12 99 ALA A N 1
ATOM 746 C CA . ALA A 1 99 ? -7.120 4.143 -1.520 1.00 98.12 99 ALA A CA 1
ATOM 747 C C . ALA A 1 99 ? -6.215 4.402 -0.303 1.00 98.12 99 ALA A C 1
ATOM 749 O O . ALA A 1 99 ? -6.716 4.625 0.797 1.00 98.12 99 ALA A O 1
ATOM 750 N N . ASN A 1 100 ? -4.892 4.505 -0.485 1.00 97.56 100 ASN A N 1
ATOM 751 C CA . ASN A 1 100 ? -3.993 4.853 0.620 1.00 97.56 100 ASN A CA 1
ATOM 752 C C . ASN A 1 100 ? -4.242 6.271 1.168 1.00 97.56 100 ASN A C 1
ATOM 754 O O . ASN A 1 100 ? -4.164 6.495 2.378 1.00 97.56 100 ASN A O 1
ATOM 758 N N . LYS A 1 101 ? -4.577 7.237 0.297 1.00 96.31 101 LYS A N 1
ATOM 759 C CA . LYS A 1 101 ? -4.993 8.584 0.729 1.00 96.31 101 LYS A CA 1
ATOM 760 C C . LYS A 1 101 ? -6.269 8.510 1.577 1.00 96.31 101 LYS A C 1
ATOM 762 O O . LYS A 1 101 ? -6.275 9.067 2.675 1.00 96.31 101 LYS A O 1
ATOM 767 N N . ARG A 1 102 ? -7.282 7.760 1.123 1.00 97.06 102 ARG A N 1
ATOM 768 C CA . ARG A 1 102 ? -8.552 7.560 1.842 1.00 97.06 102 ARG A CA 1
ATOM 769 C C . ARG A 1 102 ? -8.379 6.826 3.176 1.00 97.06 102 ARG A C 1
ATOM 771 O O . ARG A 1 102 ? -9.072 7.160 4.134 1.00 97.06 102 ARG A O 1
ATOM 778 N N . GLN A 1 103 ? -7.437 5.888 3.280 1.00 96.56 103 GLN A N 1
ATOM 779 C CA . GLN A 1 103 ? -7.198 5.120 4.510 1.00 96.56 103 GLN A CA 1
ATOM 780 C C . GLN A 1 103 ? -6.901 6.013 5.723 1.00 96.56 103 GLN A C 1
ATOM 782 O O . GLN A 1 103 ? -7.394 5.767 6.825 1.00 96.56 103 GLN A O 1
ATOM 787 N N . ARG A 1 104 ? -6.151 7.101 5.515 1.00 91.81 104 ARG A N 1
ATOM 788 C CA . ARG A 1 104 ? -5.842 8.075 6.573 1.00 91.81 104 ARG A CA 1
ATOM 789 C C . ARG A 1 104 ? -7.082 8.823 7.054 1.00 91.81 104 ARG A C 1
ATOM 791 O O . ARG A 1 104 ? -7.224 9.079 8.245 1.00 91.81 104 ARG A O 1
ATOM 798 N N . GLU A 1 105 ? -7.995 9.145 6.147 1.00 93.81 105 GLU A N 1
ATOM 799 C CA . GLU A 1 105 ? -9.262 9.796 6.488 1.00 93.81 105 GLU A CA 1
ATOM 800 C C . GLU A 1 105 ? -10.192 8.841 7.240 1.00 93.81 105 GLU A C 1
ATOM 802 O O . GLU A 1 105 ? -10.815 9.239 8.222 1.00 93.81 105 GLU A O 1
ATOM 807 N N . LEU A 1 106 ? -10.224 7.563 6.847 1.00 94.56 106 LEU A N 1
ATOM 808 C CA . LEU A 1 106 ? -11.014 6.536 7.532 1.00 94.56 106 LEU A CA 1
ATOM 809 C C . LEU A 1 106 ? -10.607 6.373 9.001 1.00 94.56 106 LEU A C 1
ATOM 811 O O . LEU A 1 106 ? -11.464 6.135 9.849 1.00 94.56 106 LEU A O 1
ATOM 815 N N . MET A 1 107 ? -9.328 6.558 9.334 1.00 91.19 107 MET A N 1
ATOM 816 C CA . MET A 1 107 ? -8.886 6.584 10.732 1.00 91.19 107 MET A CA 1
ATOM 817 C C . MET A 1 107 ? -9.511 7.741 11.519 1.00 91.19 107 MET A C 1
ATOM 819 O O . MET A 1 107 ? -9.941 7.550 12.657 1.00 91.19 107 MET A O 1
ATOM 823 N N . ILE A 1 108 ? -9.616 8.926 10.914 1.00 91.00 108 ILE A N 1
ATOM 824 C CA . ILE A 1 108 ? -10.281 10.082 11.530 1.00 91.00 108 ILE A CA 1
ATOM 825 C C . ILE A 1 108 ? -11.778 9.801 11.694 1.00 91.00 108 ILE A C 1
ATOM 827 O O . ILE A 1 108 ? -12.350 10.098 12.746 1.00 91.00 108 ILE A O 1
ATOM 831 N N . ASP A 1 109 ? -12.407 9.195 10.687 1.00 92.75 109 ASP A N 1
ATOM 832 C CA . ASP A 1 109 ? -13.821 8.819 10.733 1.00 92.75 109 ASP A CA 1
ATOM 833 C C . ASP A 1 109 ? -14.089 7.808 11.861 1.00 92.75 109 ASP A C 1
ATOM 835 O O . ASP A 1 109 ? -15.051 7.966 12.614 1.00 92.75 109 ASP A O 1
ATOM 839 N N . LYS A 1 110 ? -13.194 6.830 12.062 1.00 90.50 110 LYS A N 1
ATOM 840 C CA . LYS A 1 110 ? -13.257 5.884 13.189 1.00 90.50 110 LYS A CA 1
ATOM 841 C C . LYS A 1 110 ? -13.161 6.592 14.541 1.00 90.50 110 LYS A C 1
ATOM 843 O O . LYS A 1 110 ? -13.941 6.281 15.439 1.00 90.50 110 LYS A O 1
ATOM 848 N N . ILE A 1 111 ? -12.262 7.565 14.690 1.00 92.06 111 ILE A N 1
ATOM 849 C CA . ILE A 1 111 ? -12.144 8.360 15.926 1.00 92.06 111 ILE A CA 1
ATOM 850 C C . ILE A 1 111 ? -13.442 9.133 16.194 1.00 92.06 111 ILE A C 1
ATOM 852 O O . ILE A 1 111 ? -13.979 9.074 17.301 1.00 92.06 111 ILE A O 1
ATOM 856 N N . LYS A 1 112 ? -13.982 9.820 15.180 1.00 93.88 112 LYS A N 1
ATOM 857 C CA . LYS A 1 112 ? -15.248 10.566 15.286 1.00 93.88 112 LYS A CA 1
ATOM 858 C C . LYS A 1 112 ? -16.433 9.660 15.604 1.00 93.88 112 LYS A C 1
ATOM 860 O O . LYS A 1 112 ? -17.316 10.063 16.354 1.00 93.88 112 LYS A O 1
ATOM 865 N N . HIS A 1 113 ? -16.456 8.445 15.063 1.00 91.50 113 HIS A N 1
ATOM 866 C CA . HIS A 1 113 ? -17.513 7.480 15.345 1.00 91.50 113 HIS A CA 1
ATOM 867 C C . HIS A 1 113 ? -17.565 7.103 16.833 1.00 91.50 113 HIS A C 1
ATOM 869 O O . HIS A 1 113 ? -18.645 7.061 17.411 1.00 91.50 113 HIS A O 1
ATOM 875 N N . HIS A 1 114 ? -16.407 6.903 17.471 1.00 91.12 114 HIS A N 1
ATOM 876 C CA . HIS A 1 114 ? -16.337 6.480 18.874 1.00 91.12 114 HIS A CA 1
ATOM 877 C C . HIS A 1 114 ? -16.398 7.643 19.876 1.00 91.12 114 HIS A C 1
ATOM 879 O O . HIS A 1 114 ? -16.922 7.478 20.973 1.00 91.12 114 HIS A O 1
ATOM 885 N N . LEU A 1 115 ? -15.862 8.820 19.530 1.00 92.88 115 LEU A N 1
ATOM 886 C CA . LEU A 1 115 ? -15.784 9.972 20.443 1.00 92.88 115 LEU A CA 1
ATOM 887 C C . LEU A 1 115 ? -16.863 11.041 20.197 1.00 92.88 115 LEU A C 1
ATOM 889 O O . LEU A 1 115 ? -16.958 11.995 20.978 1.00 92.88 115 LEU A O 1
ATOM 893 N N . GLY A 1 116 ? -17.660 10.890 19.136 1.00 91.06 116 GLY A N 1
ATOM 894 C CA . GLY A 1 116 ? -18.628 11.872 18.648 1.00 91.06 116 GLY A CA 1
ATOM 895 C C . GLY A 1 116 ? -18.063 12.777 17.545 1.00 91.06 116 GLY A C 1
ATOM 896 O O . GLY A 1 116 ? -16.855 12.990 17.432 1.00 91.06 116 GLY A O 1
ATOM 897 N N . SER A 1 117 ? -18.953 13.347 16.725 1.00 90.69 117 SER A N 1
ATOM 898 C CA . SER A 1 117 ? -18.587 14.179 15.565 1.00 90.69 117 SER A CA 1
ATOM 899 C C . SER A 1 117 ? -17.876 15.484 15.941 1.00 90.69 117 SER A C 1
ATOM 901 O O . SER A 1 117 ? -17.039 15.970 15.178 1.00 90.69 117 SER A O 1
ATOM 903 N N . ASN A 1 118 ? -18.171 16.038 17.122 1.00 93.38 118 ASN A N 1
ATOM 904 C CA . ASN A 1 118 ? -17.500 17.216 17.659 1.00 93.38 118 ASN A CA 1
ATOM 905 C C . ASN A 1 118 ? -16.317 16.813 18.553 1.00 93.38 118 ASN A C 1
ATOM 907 O O . ASN A 1 118 ? -16.495 16.395 19.699 1.00 93.38 118 ASN A O 1
ATOM 911 N N . LEU A 1 119 ? -15.101 16.987 18.034 1.00 92.19 119 LEU A N 1
ATOM 912 C CA . LEU A 1 119 ? -13.861 16.716 18.766 1.00 92.19 119 LEU A CA 1
ATOM 913 C C . LEU A 1 119 ? -13.303 17.949 19.504 1.00 92.19 119 LEU A C 1
ATOM 915 O O . LEU A 1 119 ? -12.265 17.849 20.156 1.00 92.19 119 LEU A O 1
ATOM 919 N N . LYS A 1 120 ? -13.963 19.116 19.421 1.00 94.25 120 LYS A N 1
ATOM 920 C CA . LYS A 1 120 ? -13.478 20.359 20.039 1.00 94.25 120 LYS A CA 1
ATOM 921 C C . LYS A 1 120 ? -13.350 20.197 21.558 1.00 94.25 120 LYS A C 1
ATOM 923 O O . LYS A 1 120 ? -14.299 19.793 22.222 1.00 94.25 120 LYS A O 1
ATOM 928 N N . GLY A 1 121 ? -12.181 20.541 22.098 1.00 93.88 121 GLY A N 1
ATOM 929 C CA . GLY A 1 121 ? -11.889 20.460 23.533 1.00 93.88 121 GLY A CA 1
ATOM 930 C C . GLY A 1 121 ? -11.567 19.053 24.052 1.00 93.88 121 GLY A C 1
ATOM 931 O O . GLY A 1 121 ? -11.308 18.908 25.242 1.00 93.88 121 GLY A O 1
ATOM 932 N N . LYS A 1 122 ? -11.557 18.023 23.193 1.00 93.81 122 LYS A N 1
ATOM 933 C CA . LYS A 1 122 ? -11.089 16.682 23.572 1.00 93.81 122 LYS A CA 1
ATOM 934 C C . LYS A 1 122 ? -9.569 16.596 23.445 1.00 93.81 122 LYS A C 1
ATOM 936 O O . LYS A 1 122 ? -8.998 17.077 22.469 1.00 93.81 122 LYS A O 1
ATOM 941 N N . THR A 1 123 ? -8.934 15.907 24.387 1.00 94.94 123 THR A N 1
ATOM 942 C CA . THR A 1 123 ? -7.511 15.553 24.312 1.00 94.94 123 THR A CA 1
ATOM 943 C C . THR A 1 123 ? -7.373 14.142 23.748 1.00 94.94 123 THR A C 1
ATOM 945 O O . THR A 1 123 ? -7.951 13.204 24.293 1.00 94.94 123 THR A O 1
ATOM 948 N N . ILE A 1 124 ? -6.616 13.987 22.660 1.00 92.56 124 ILE A N 1
ATOM 949 C CA . ILE A 1 124 ? -6.354 12.698 22.004 1.00 92.56 124 ILE A CA 1
ATOM 950 C C . ILE A 1 124 ? -4.853 12.423 22.081 1.00 92.56 124 ILE A C 1
ATOM 952 O O . ILE A 1 124 ? -4.051 13.199 21.564 1.00 92.56 124 ILE A O 1
ATOM 956 N N . GLY A 1 125 ? -4.475 11.323 22.734 1.00 94.12 125 GLY A N 1
ATOM 957 C CA . GLY A 1 125 ? -3.092 10.854 22.756 1.00 94.12 125 GLY A CA 1
ATOM 958 C C . GLY A 1 125 ? -2.728 10.161 21.444 1.00 94.12 125 GLY A C 1
ATOM 959 O O . GLY A 1 125 ? -3.477 9.309 20.970 1.00 94.12 125 GLY A O 1
ATOM 960 N N . ILE A 1 126 ? -1.577 10.509 20.867 1.00 91.19 126 ILE A N 1
ATOM 961 C CA . ILE A 1 126 ? -1.020 9.849 19.680 1.00 91.19 126 ILE A CA 1
ATOM 962 C C . ILE A 1 126 ? 0.222 9.073 20.114 1.00 91.19 126 ILE A C 1
ATOM 964 O O . ILE A 1 126 ? 1.203 9.669 20.554 1.00 91.19 126 ILE A O 1
ATOM 968 N N . LEU A 1 127 ? 0.179 7.746 19.990 1.00 91.25 127 LEU A N 1
ATOM 969 C CA . LEU A 1 127 ? 1.315 6.873 20.276 1.00 91.25 127 LEU A CA 1
ATOM 970 C C . LEU A 1 127 ? 1.949 6.411 18.956 1.00 91.25 127 LEU A C 1
ATOM 972 O O . LEU A 1 127 ? 1.478 5.461 18.338 1.00 91.25 127 LEU A O 1
ATOM 976 N N . GLY A 1 128 ? 3.012 7.107 18.540 1.00 83.69 128 GLY A N 1
ATOM 977 C CA . GLY A 1 128 ? 3.754 6.858 17.295 1.00 83.69 128 GLY A CA 1
ATOM 978 C C . GLY A 1 128 ? 3.592 7.986 16.267 1.00 83.69 128 GLY A C 1
ATOM 979 O O . GLY A 1 128 ? 2.479 8.301 15.861 1.00 83.69 128 GLY A O 1
ATOM 980 N N . LEU A 1 129 ? 4.712 8.597 15.858 1.00 83.62 129 LEU A N 1
ATOM 981 C CA . LEU A 1 129 ? 4.782 9.732 14.911 1.00 83.62 129 LEU A CA 1
ATOM 982 C C . LEU A 1 129 ? 5.818 9.530 13.785 1.00 83.62 129 LEU A C 1
ATOM 984 O O . LEU A 1 129 ? 6.060 10.454 13.011 1.00 83.62 129 LEU A O 1
ATOM 988 N N . GLY A 1 130 ? 6.477 8.368 13.762 1.00 72.25 130 GLY A N 1
ATOM 989 C CA . GLY A 1 130 ? 7.565 8.051 12.830 1.00 72.25 130 GLY A CA 1
ATOM 990 C C . GLY A 1 130 ? 7.108 7.713 11.419 1.00 72.25 130 GLY A C 1
ATOM 991 O O . GLY A 1 130 ? 5.901 7.447 11.219 1.00 72.25 130 GLY A O 1
#

Mean predicted aligned error: 3.73 Å

Nearest PDB structures (foldseek):
  2y0c-assembly2_C  TM=9.814E-01  e=7.433E-09  Burkholderia cepacia
  2y0e-assembly1_C  TM=9.800E-01  e=1.089E-08  Burkholderia cepacia
  2y0d-assembly1_D  TM=9.821E-01  e=1.354E-08  Burkholderia cepacia
  3gg2-assembly1_B  TM=9.845E-01  e=1.684E-08  Porphyromonas gingivalis
  2y0c-assembly2_D  TM=9.758E-01  e=2.605E-08  Burkholderia cepacia

pLDDT: mean 95.22, std 4.7, range [61.0, 98.5]

Organism: NCBI:txid412755